Protein AF-A0A9E5N9S9-F1 (afdb_monomer)

Structure (mmCIF, N/CA/C/O backbone):
data_AF-A0A9E5N9S9-F1
#
_entry.id   AF-A0A9E5N9S9-F1
#
loop_
_atom_site.group_PDB
_atom_site.id
_atom_site.type_symbol
_atom_site.label_atom_id
_a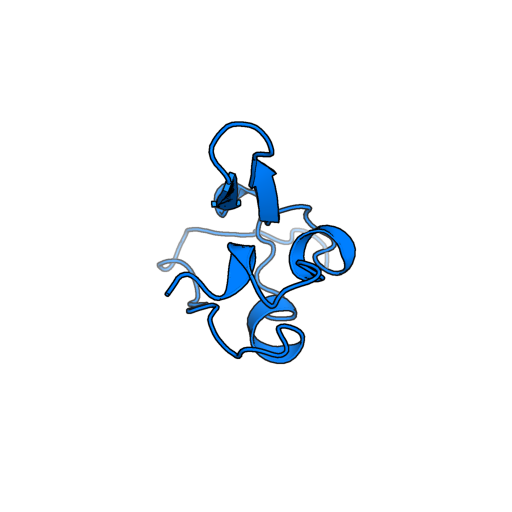tom_site.label_alt_id
_atom_site.label_comp_id
_atom_site.label_asym_id
_atom_site.label_entity_id
_atom_site.label_seq_id
_atom_site.pdbx_PDB_ins_code
_atom_site.Cartn_x
_atom_site.Cartn_y
_atom_site.Cartn_z
_atom_site.occupancy
_atom_site.B_iso_or_equiv
_atom_site.auth_seq_id
_atom_site.auth_comp_id
_atom_site.auth_asym_id
_atom_site.auth_atom_id
_atom_site.pdbx_PDB_model_num
ATOM 1 N N . MET A 1 1 ? 18.812 4.989 -5.976 1.00 56.53 1 MET A N 1
ATOM 2 C CA . MET A 1 1 ? 17.871 5.527 -6.975 1.00 56.53 1 MET A CA 1
ATOM 3 C C . MET A 1 1 ? 16.466 5.102 -6.554 1.00 56.53 1 MET A C 1
ATOM 5 O O . MET A 1 1 ? 16.255 3.910 -6.355 1.00 56.53 1 MET A O 1
ATOM 9 N N . ALA A 1 2 ? 15.571 6.046 -6.244 1.00 81.12 2 ALA A N 1
ATOM 10 C CA . ALA A 1 2 ? 14.288 5.749 -5.596 1.00 81.12 2 ALA A CA 1
ATOM 11 C C . ALA A 1 2 ? 13.218 5.421 -6.650 1.00 81.12 2 ALA A C 1
ATOM 13 O O . ALA A 1 2 ? 12.633 6.320 -7.249 1.00 81.12 2 ALA A O 1
ATOM 14 N N . THR A 1 3 ? 12.946 4.129 -6.873 1.00 89.62 3 THR A N 1
ATOM 15 C CA . THR A 1 3 ? 12.065 3.622 -7.949 1.00 89.62 3 THR A CA 1
ATOM 16 C C . THR A 1 3 ? 10.719 4.349 -8.046 1.00 89.62 3 THR A C 1
ATOM 18 O O . THR A 1 3 ? 10.253 4.637 -9.149 1.00 89.62 3 THR A O 1
ATOM 21 N N . CYS A 1 4 ? 10.107 4.686 -6.904 1.00 91.88 4 CYS A N 1
ATOM 22 C CA . CYS A 1 4 ? 8.803 5.350 -6.854 1.00 91.88 4 CYS A CA 1
ATOM 23 C C . CYS A 1 4 ? 8.806 6.812 -7.337 1.00 91.88 4 CYS A C 1
ATOM 25 O O . CYS A 1 4 ? 7.741 7.325 -7.662 1.00 91.88 4 CYS A O 1
ATOM 27 N N . VAL A 1 5 ? 9.972 7.462 -7.390 1.00 91.50 5 VAL A N 1
ATOM 28 C CA . VAL A 1 5 ? 10.123 8.863 -7.814 1.00 91.50 5 VAL A CA 1
ATOM 29 C C . VAL A 1 5 ? 10.304 8.962 -9.328 1.00 91.50 5 VAL A C 1
ATOM 31 O O . VAL A 1 5 ? 9.737 9.839 -9.966 1.00 91.50 5 VAL A O 1
ATOM 34 N N . GLU A 1 6 ? 11.084 8.056 -9.912 1.00 87.56 6 GLU A N 1
ATOM 35 C CA . GLU A 1 6 ? 11.619 8.251 -11.267 1.00 87.56 6 GLU A CA 1
ATOM 36 C C . GLU A 1 6 ? 10.956 7.380 -12.333 1.00 87.56 6 GLU A C 1
ATOM 38 O O . GLU A 1 6 ? 10.921 7.757 -13.499 1.00 87.56 6 GLU A O 1
ATOM 43 N N . LYS A 1 7 ? 10.475 6.189 -11.957 1.00 86.12 7 LYS A N 1
ATOM 44 C CA . LYS A 1 7 ? 10.018 5.168 -12.917 1.00 86.12 7 LYS A CA 1
ATOM 45 C C . LYS A 1 7 ? 8.573 4.731 -12.697 1.00 86.12 7 LYS A C 1
ATOM 47 O O . LYS A 1 7 ? 8.056 3.927 -13.461 1.00 86.12 7 LYS A O 1
ATOM 52 N N . CYS A 1 8 ? 7.928 5.213 -11.638 1.00 86.94 8 CYS A N 1
ATOM 53 C CA . CYS A 1 8 ? 6.679 4.657 -11.137 1.00 86.94 8 CYS A CA 1
ATOM 54 C C . CYS A 1 8 ? 5.511 5.639 -11.271 1.00 86.94 8 CYS A C 1
ATOM 56 O O . CYS A 1 8 ? 5.505 6.719 -10.676 1.00 86.94 8 CYS A O 1
ATOM 58 N N . GLU A 1 9 ? 4.444 5.210 -11.943 1.00 92.75 9 GLU A N 1
ATOM 59 C CA . GLU A 1 9 ? 3.144 5.903 -11.919 1.00 92.75 9 GLU A CA 1
ATOM 60 C C . GLU A 1 9 ? 2.384 5.717 -10.595 1.00 92.75 9 GLU A C 1
ATOM 62 O O . GLU A 1 9 ? 1.280 6.227 -10.427 1.00 92.75 9 GLU A O 1
ATOM 67 N N . ARG A 1 10 ? 2.984 4.995 -9.638 1.00 94.25 10 ARG A N 1
ATOM 68 C CA . ARG A 1 10 ? 2.461 4.747 -8.287 1.00 94.25 10 ARG A CA 1
ATOM 69 C C . ARG A 1 10 ? 1.043 4.145 -8.317 1.00 94.25 10 AR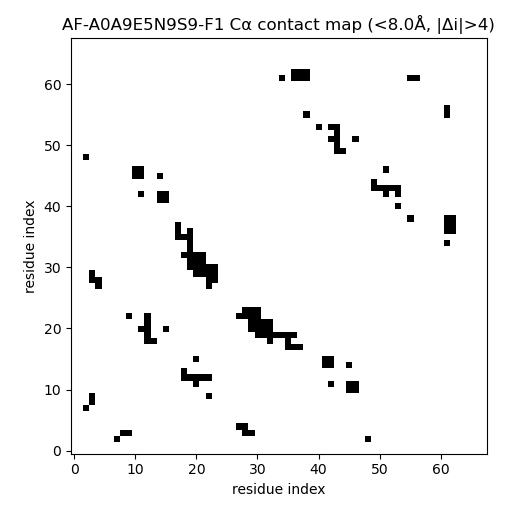G A C 1
ATOM 71 O O . ARG A 1 10 ? 0.149 4.649 -7.634 1.00 94.25 10 ARG A O 1
ATOM 78 N N . PRO A 1 11 ? 0.815 3.036 -9.055 1.00 95.62 11 PRO A N 1
ATOM 79 C CA . PRO A 1 11 ? -0.517 2.443 -9.213 1.00 95.62 11 PRO A CA 1
ATOM 80 C C . PRO A 1 11 ? -1.129 1.971 -7.886 1.00 95.62 11 PRO A C 1
ATOM 82 O O . PRO A 1 11 ? -2.349 1.901 -7.762 1.00 95.62 11 PRO A O 1
ATOM 85 N N . CYS A 1 12 ? -0.300 1.719 -6.867 1.00 96.19 12 CYS A N 1
ATOM 86 C CA . CYS A 1 12 ? -0.738 1.395 -5.509 1.00 96.19 12 CYS A CA 1
ATOM 87 C C . CYS A 1 12 ? -1.615 2.473 -4.862 1.00 96.19 12 CYS A C 1
ATOM 89 O O . CYS A 1 12 ? -2.443 2.130 -4.023 1.00 96.19 12 CYS A O 1
ATOM 91 N N . THR A 1 13 ? -1.497 3.733 -5.293 1.00 96.62 13 THR A N 1
ATOM 92 C CA . THR A 1 13 ? -2.373 4.833 -4.853 1.00 96.62 13 THR A CA 1
ATOM 93 C C . THR A 1 13 ? -3.794 4.736 -5.416 1.00 96.62 13 THR A C 1
ATOM 95 O O . THR A 1 13 ? -4.692 5.411 -4.927 1.00 96.62 13 THR A O 1
ATOM 98 N N . ARG A 1 14 ? -4.006 3.901 -6.444 1.00 95.94 14 ARG A N 1
ATOM 99 C CA . ARG A 1 14 ? -5.292 3.735 -7.137 1.00 95.94 14 ARG A CA 1
ATOM 100 C C . ARG A 1 14 ? -5.914 2.366 -6.897 1.00 95.94 14 ARG A C 1
ATOM 102 O O . ARG A 1 14 ? -7.099 2.287 -6.610 1.00 95.94 14 ARG A O 1
ATOM 109 N N . PHE A 1 15 ? -5.138 1.285 -7.029 1.00 95.75 15 PHE A N 1
ATOM 110 C CA . PHE A 1 15 ? -5.702 -0.067 -6.927 1.00 95.75 15 PHE A CA 1
ATOM 111 C C . PHE A 1 15 ? -5.955 -0.504 -5.484 1.00 95.75 15 PHE A C 1
ATOM 113 O O . PHE A 1 15 ? -6.704 -1.452 -5.279 1.00 95.75 15 PHE A O 1
ATOM 120 N N . CYS A 1 16 ? -5.278 0.087 -4.489 1.00 97.62 16 CYS A N 1
ATOM 121 C CA . CYS A 1 16 ? -5.456 -0.319 -3.099 1.00 97.62 16 CYS A CA 1
ATOM 122 C C . CYS A 1 16 ? -6.827 0.169 -2.628 1.00 97.62 16 CYS A C 1
ATOM 124 O O . CYS A 1 16 ? -6.995 1.374 -2.443 1.00 97.62 16 CYS A O 1
ATOM 126 N N . PRO A 1 17 ? -7.802 -0.720 -2.388 1.00 95.75 17 PRO A N 1
ATOM 127 C CA . PRO A 1 17 ? -9.165 -0.265 -2.140 1.00 95.75 17 PRO A CA 1
ATOM 128 C C . PRO A 1 17 ? -9.347 0.253 -0.704 1.00 95.75 17 PRO A C 1
ATOM 130 O O . PRO A 1 17 ? -10.364 0.861 -0.403 1.00 95.75 17 PRO A O 1
ATOM 133 N N . ALA A 1 18 ? -8.346 0.067 0.165 1.00 97.00 18 ALA A N 1
ATOM 134 C CA . ALA A 1 18 ? -8.277 0.706 1.478 1.00 97.00 18 ALA A CA 1
ATOM 135 C C . ALA A 1 18 ? -7.638 2.098 1.459 1.00 97.00 18 ALA A C 1
ATOM 137 O O . ALA A 1 18 ? -7.681 2.783 2.469 1.00 97.00 18 ALA A O 1
ATOM 138 N N . GLY A 1 19 ? -7.003 2.512 0.357 1.00 96.56 19 GLY A N 1
ATOM 139 C CA . GLY A 1 19 ? -6.309 3.802 0.311 1.00 96.56 19 GLY A CA 1
ATOM 140 C C . GLY A 1 19 ? -5.012 3.875 1.132 1.00 96.56 19 GLY A C 1
ATOM 141 O O . GLY A 1 19 ? -4.530 4.975 1.393 1.00 96.56 19 GLY A O 1
ATOM 142 N N . VAL A 1 20 ? -4.409 2.723 1.465 1.00 98.12 20 VAL A N 1
ATOM 143 C CA . VAL A 1 20 ? -3.185 2.611 2.288 1.00 98.12 20 VAL A CA 1
ATOM 144 C C . VAL A 1 20 ? -2.021 3.454 1.751 1.00 98.12 20 VAL A C 1
ATOM 146 O O . VAL A 1 20 ? -1.247 4.001 2.532 1.00 98.12 20 VAL A O 1
ATOM 149 N N . TYR A 1 21 ? -1.856 3.543 0.428 1.00 97.38 21 TYR A N 1
ATOM 150 C CA . TYR A 1 21 ? -0.717 4.220 -0.199 1.00 97.38 21 TYR A CA 1
ATOM 151 C C . TYR A 1 21 ? -1.120 5.601 -0.705 1.00 97.38 21 TYR A C 1
ATOM 153 O O . TYR A 1 21 ? -1.971 5.715 -1.587 1.00 97.38 21 TYR A O 1
ATOM 161 N N . LYS A 1 22 ? -0.457 6.647 -0.210 1.00 97.06 22 LYS A N 1
ATOM 162 C CA . LYS A 1 22 ? -0.663 8.033 -0.654 1.00 97.06 22 LYS A CA 1
ATOM 163 C C . LYS A 1 22 ? 0.658 8.626 -1.110 1.00 97.06 22 LYS A C 1
ATOM 165 O O . LYS A 1 22 ? 1.700 8.349 -0.527 1.00 97.06 22 LYS A O 1
ATOM 170 N N . TRP A 1 23 ? 0.629 9.421 -2.170 1.00 96.19 23 TRP A N 1
ATOM 171 C CA . TRP A 1 23 ? 1.819 10.115 -2.646 1.00 96.19 23 TRP A CA 1
ATOM 172 C C . TRP A 1 23 ? 1.912 11.500 -2.008 1.00 96.19 23 TRP A C 1
ATOM 174 O O . TRP A 1 23 ? 0.989 12.302 -2.139 1.00 96.19 23 TRP A O 1
ATOM 184 N N . ASP A 1 24 ? 3.024 11.771 -1.331 1.00 96.44 24 ASP A N 1
ATOM 185 C CA . ASP A 1 24 ? 3.366 13.099 -0.835 1.00 96.44 24 ASP A CA 1
ATOM 186 C C . ASP A 1 24 ? 4.110 13.863 -1.938 1.00 96.44 24 ASP A C 1
ATOM 188 O O . ASP A 1 24 ? 5.285 13.608 -2.215 1.00 96.44 24 ASP A O 1
ATOM 192 N N . GLU A 1 25 ? 3.417 14.796 -2.595 1.00 93.75 25 GLU A N 1
ATOM 193 C CA . GLU A 1 25 ? 4.009 15.596 -3.671 1.00 93.75 25 GLU A CA 1
ATOM 194 C C . GLU A 1 25 ? 5.127 16.527 -3.196 1.00 93.75 25 GLU A C 1
ATOM 196 O O . GLU A 1 25 ? 6.029 16.819 -3.985 1.00 93.75 25 GLU A O 1
ATOM 201 N N . ALA A 1 26 ? 5.087 16.990 -1.943 1.00 95.75 26 ALA A N 1
ATOM 202 C CA . ALA A 1 26 ? 6.060 17.939 -1.414 1.00 95.75 26 ALA A CA 1
ATOM 203 C C . ALA A 1 26 ? 7.378 17.236 -1.082 1.00 95.75 26 ALA A C 1
ATOM 205 O O . ALA A 1 26 ? 8.450 17.696 -1.466 1.00 95.75 26 ALA A O 1
ATOM 206 N N . ASN A 1 27 ? 7.286 16.084 -0.419 1.00 95.00 27 ASN A N 1
ATOM 207 C CA . ASN A 1 27 ? 8.451 15.341 0.053 1.00 95.00 27 ASN A CA 1
ATOM 208 C C . ASN A 1 27 ? 8.867 14.187 -0.876 1.00 95.00 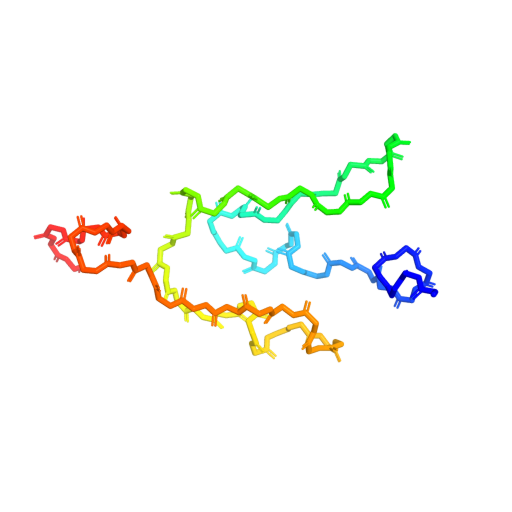27 ASN A C 1
ATOM 210 O O . ASN A 1 27 ? 9.871 13.521 -0.624 1.00 95.00 27 ASN A O 1
ATOM 214 N N . LYS A 1 28 ? 8.112 13.947 -1.956 1.00 93.69 28 LYS A N 1
ATOM 215 C CA . LYS A 1 28 ? 8.396 12.956 -3.008 1.00 93.69 28 LYS A CA 1
ATOM 216 C C . LYS A 1 28 ? 8.575 11.527 -2.481 1.00 93.69 28 LYS A C 1
ATOM 218 O O . LYS A 1 28 ? 9.470 10.802 -2.918 1.00 93.69 28 LYS A O 1
ATOM 223 N N . TYR A 1 29 ? 7.695 11.089 -1.581 1.00 93.69 29 TYR A N 1
ATOM 224 C CA . TYR A 1 29 ? 7.661 9.704 -1.102 1.00 93.69 29 TYR A CA 1
ATOM 225 C C . TYR A 1 29 ? 6.229 9.171 -0.957 1.00 93.69 29 TYR A C 1
ATOM 227 O O . TYR A 1 29 ? 5.248 9.911 -1.019 1.00 93.69 29 TYR A O 1
ATOM 235 N N . ILE A 1 30 ? 6.109 7.849 -0.803 1.00 95.31 30 ILE A N 1
ATOM 236 C CA . ILE A 1 30 ? 4.829 7.186 -0.533 1.00 95.31 30 ILE A CA 1
ATOM 237 C C . ILE A 1 30 ? 4.610 7.110 0.978 1.00 95.31 30 ILE A C 1
ATOM 239 O O . ILE A 1 30 ? 5.368 6.443 1.679 1.00 95.31 30 ILE A O 1
ATOM 243 N N . ILE A 1 31 ? 3.552 7.751 1.459 1.00 97.00 31 ILE A N 1
ATOM 244 C CA . ILE A 1 31 ? 3.010 7.555 2.803 1.00 97.00 31 ILE A CA 1
ATOM 245 C C . ILE A 1 31 ? 2.265 6.215 2.820 1.00 97.00 31 ILE A C 1
ATOM 247 O O . ILE A 1 31 ? 1.495 5.917 1.901 1.00 97.00 31 ILE A O 1
ATOM 251 N N . VAL A 1 32 ? 2.497 5.407 3.858 1.00 97.12 32 VAL A N 1
ATOM 252 C CA . VAL A 1 32 ? 1.903 4.072 4.022 1.00 97.12 32 VAL A CA 1
ATOM 253 C C . VAL A 1 32 ? 1.071 4.030 5.305 1.00 97.12 32 VAL A C 1
ATOM 255 O O . VAL A 1 32 ? 1.600 3.826 6.395 1.00 97.12 32 VAL A O 1
ATOM 258 N N . ASN A 1 33 ? -0.244 4.182 5.167 1.00 97.12 33 ASN A N 1
ATOM 259 C CA . ASN A 1 33 ? -1.219 4.094 6.254 1.00 97.12 33 ASN A CA 1
ATOM 260 C C . ASN A 1 33 ? -1.613 2.629 6.503 1.00 97.12 33 ASN A C 1
ATOM 262 O O . ASN A 1 33 ? -2.720 2.205 6.183 1.00 97.12 33 ASN A O 1
ATOM 266 N N . TYR A 1 34 ? -0.691 1.819 7.027 1.00 95.69 34 TYR A N 1
ATOM 267 C CA . TYR A 1 34 ? -0.905 0.372 7.189 1.00 95.69 34 TYR A CA 1
ATOM 268 C C . TYR A 1 34 ? -2.077 0.010 8.121 1.00 95.69 34 TYR A C 1
ATOM 270 O O . TYR A 1 34 ? -2.627 -1.077 7.989 1.00 95.69 34 TYR A O 1
ATOM 278 N N . GLU A 1 35 ? -2.480 0.917 9.012 1.00 95.06 35 GLU A N 1
ATOM 279 C CA . GLU A 1 35 ? -3.663 0.802 9.883 1.00 95.06 35 GLU A CA 1
ATOM 280 C C . GLU A 1 35 ? -4.965 0.597 9.078 1.00 95.06 35 GLU A C 1
ATOM 282 O O . GLU A 1 35 ? -5.901 -0.040 9.549 1.00 95.06 35 GLU A O 1
ATOM 287 N N . GLU A 1 36 ? -5.027 1.109 7.841 1.00 94.94 36 GLU A N 1
ATOM 288 C CA . GLU A 1 36 ? -6.191 0.993 6.947 1.00 94.94 36 GLU A CA 1
ATOM 289 C C . GLU A 1 36 ? -6.205 -0.348 6.173 1.00 94.94 36 GLU A C 1
ATOM 291 O O . GLU A 1 36 ? -7.152 -0.660 5.452 1.00 94.94 36 GLU A O 1
ATOM 296 N N . CYS A 1 37 ? -5.151 -1.164 6.280 1.00 97.31 37 CYS A N 1
ATOM 297 C CA . CYS A 1 37 ? -4.993 -2.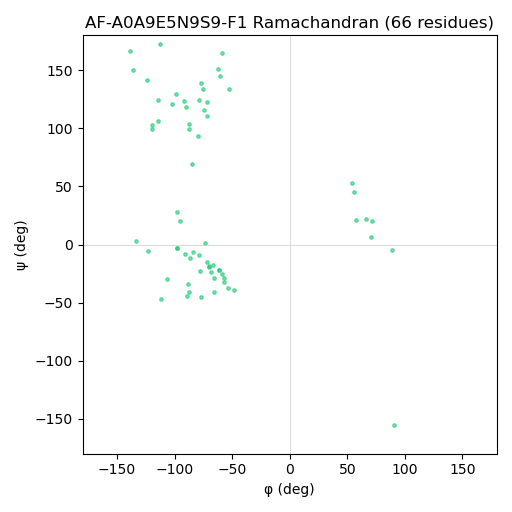393 5.506 1.00 97.31 37 CYS A CA 1
ATOM 298 C C . CYS A 1 37 ? -5.951 -3.504 5.973 1.00 97.31 37 CYS A C 1
ATOM 300 O O . CYS A 1 37 ? -5.853 -3.986 7.094 1.00 97.31 37 CYS A O 1
ATOM 302 N N . PHE A 1 38 ? -6.784 -4.018 5.063 1.00 95.50 38 PHE A N 1
ATOM 303 C CA . PHE A 1 38 ? -7.645 -5.197 5.288 1.00 95.50 38 PHE A CA 1
ATOM 304 C C . PHE A 1 38 ? -7.029 -6.517 4.793 1.00 95.50 38 PHE A C 1
ATOM 306 O O . PHE A 1 38 ? -7.723 -7.494 4.538 1.00 95.50 38 PHE A O 1
ATOM 313 N N . GLU A 1 39 ? -5.710 -6.537 4.624 1.00 97.12 39 GLU A N 1
ATOM 314 C CA . GLU A 1 39 ? -4.918 -7.760 4.447 1.00 97.12 39 GLU A CA 1
ATOM 315 C C . GLU A 1 39 ? -5.161 -8.571 3.158 1.00 97.12 39 GLU A C 1
ATOM 317 O O . GLU A 1 39 ? -4.793 -9.739 3.068 1.00 97.12 39 GLU A O 1
ATOM 322 N N . CYS A 1 40 ? -5.698 -7.953 2.102 1.00 96.50 40 CYS A N 1
ATOM 323 C CA . CYS A 1 40 ? -5.947 -8.647 0.827 1.00 96.50 40 CYS A CA 1
ATOM 324 C C . CYS A 1 40 ? -4.707 -9.042 0.017 1.00 96.50 40 CYS A C 1
ATOM 326 O O . CYS A 1 40 ? -4.811 -9.839 -0.912 1.00 96.50 40 CYS A O 1
ATOM 328 N N . GLY A 1 41 ? -3.551 -8.427 0.274 1.00 96.06 41 GLY A N 1
ATOM 329 C CA . GLY A 1 41 ? -2.324 -8.694 -0.477 1.00 96.06 41 GLY A CA 1
ATOM 330 C C . GLY A 1 41 ? -2.299 -8.183 -1.927 1.00 96.06 41 GLY A C 1
ATOM 331 O O . GLY A 1 41 ? -1.322 -8.430 -2.631 1.00 96.06 41 GLY A O 1
ATOM 332 N N . SER A 1 42 ? -3.291 -7.424 -2.407 1.00 96.56 42 SER A N 1
ATOM 333 C CA . SER A 1 42 ? -3.283 -6.914 -3.793 1.00 96.56 42 SER A CA 1
ATOM 334 C C . SER A 1 42 ? -2.039 -6.080 -4.116 1.00 96.56 42 SER A C 1
ATOM 336 O O . SER A 1 42 ? -1.549 -6.115 -5.244 1.00 96.56 42 SER A O 1
ATOM 338 N N . CYS A 1 43 ? -1.488 -5.368 -3.129 1.00 97.06 43 CYS A N 1
ATOM 339 C CA . CYS A 1 43 ? -0.312 -4.519 -3.295 1.00 97.06 43 CYS 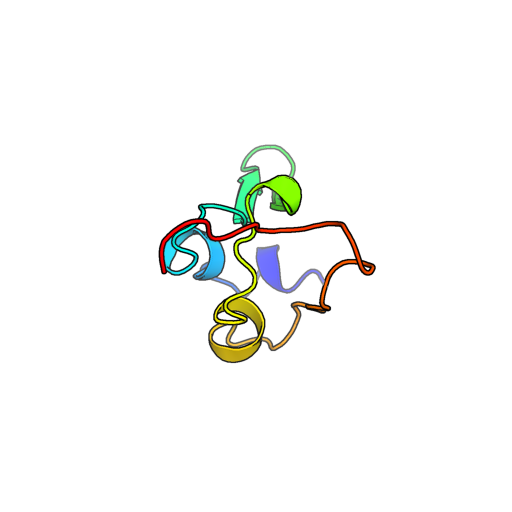A CA 1
ATOM 340 C C . CYS A 1 43 ? 0.972 -5.275 -3.635 1.00 97.06 43 CYS A C 1
ATOM 342 O O . CYS A 1 43 ? 1.698 -4.837 -4.527 1.00 97.06 43 CYS A O 1
ATOM 344 N N . ARG A 1 44 ? 1.219 -6.432 -3.008 1.00 94.94 44 ARG A N 1
ATOM 345 C CA . ARG A 1 44 ? 2.385 -7.272 -3.332 1.00 94.94 44 ARG A CA 1
ATOM 346 C C . ARG A 1 44 ? 2.302 -7.905 -4.721 1.00 94.94 44 ARG A C 1
ATOM 348 O O . ARG A 1 44 ? 3.333 -8.247 -5.280 1.00 94.94 44 ARG A O 1
ATOM 355 N N . ILE A 1 45 ? 1.096 -8.068 -5.270 1.00 95.25 45 ILE A N 1
ATOM 356 C CA . ILE A 1 45 ? 0.882 -8.651 -6.604 1.00 95.25 45 ILE A CA 1
ATOM 357 C C . ILE A 1 45 ? 0.911 -7.566 -7.683 1.00 95.25 45 ILE A C 1
ATOM 359 O O . ILE A 1 45 ? 1.530 -7.736 -8.726 1.00 95.25 45 ILE A O 1
ATOM 363 N N . SER A 1 46 ? 0.239 -6.443 -7.432 1.00 94.94 46 SER A N 1
ATOM 364 C CA . SER A 1 46 ? -0.057 -5.441 -8.463 1.00 94.94 46 SER A CA 1
ATOM 365 C C . SER A 1 46 ? 1.016 -4.361 -8.588 1.00 94.94 46 SER A C 1
ATOM 367 O O . SER A 1 46 ? 0.945 -3.535 -9.496 1.00 94.94 46 SER A O 1
ATOM 369 N N . CYS A 1 47 ? 2.002 -4.313 -7.685 1.00 95.62 47 CYS A N 1
ATOM 370 C CA . CYS A 1 47 ? 3.119 -3.390 -7.840 1.00 95.62 47 CYS A CA 1
ATOM 371 C C . CYS A 1 47 ? 4.077 -3.898 -8.933 1.00 95.62 47 CYS A C 1
ATOM 373 O O . CYS A 1 47 ? 4.734 -4.918 -8.720 1.00 95.62 47 CYS A O 1
ATOM 375 N N . PRO A 1 48 ? 4.248 -3.177 -10.058 1.00 94.44 48 PRO A N 1
ATOM 376 C CA . PRO A 1 48 ? 5.067 -3.649 -11.179 1.00 94.44 48 PRO A CA 1
ATOM 377 C C . PRO A 1 48 ? 6.561 -3.749 -10.843 1.00 94.44 48 PRO A C 1
ATOM 379 O O . PRO A 1 48 ? 7.310 -4.425 -11.539 1.00 94.44 48 PRO A O 1
ATOM 382 N N . PHE A 1 49 ? 6.999 -3.087 -9.771 1.00 94.56 49 PHE A N 1
ATOM 383 C CA . PHE A 1 49 ? 8.389 -3.105 -9.316 1.00 94.56 49 PHE A CA 1
ATOM 384 C C . PHE A 1 49 ? 8.646 -4.105 -8.188 1.00 94.56 49 PHE A C 1
ATOM 386 O O . PHE A 1 49 ? 9.782 -4.205 -7.733 1.00 94.56 49 PHE A O 1
ATOM 393 N N . GLY A 1 50 ? 7.611 -4.798 -7.693 1.00 93.31 50 GLY A N 1
ATOM 394 C CA . GLY A 1 50 ? 7.747 -5.780 -6.612 1.00 93.31 50 GLY A CA 1
ATOM 395 C C . GLY A 1 50 ? 8.361 -5.226 -5.319 1.00 93.31 50 GLY A C 1
ATOM 396 O O . GLY A 1 50 ? 8.886 -5.984 -4.514 1.00 93.31 50 GLY A O 1
ATOM 397 N N . ASN A 1 51 ? 8.328 -3.908 -5.109 1.00 93.00 51 ASN A N 1
ATOM 398 C CA . ASN A 1 51 ? 9.038 -3.222 -4.026 1.00 93.00 51 ASN A CA 1
ATOM 399 C C . ASN A 1 51 ? 8.151 -2.930 -2.800 1.00 93.00 51 ASN A C 1
ATOM 401 O O . ASN A 1 51 ? 8.382 -1.954 -2.088 1.00 93.00 51 ASN A O 1
ATOM 405 N N . ILE A 1 52 ? 7.128 -3.757 -2.569 1.00 95.19 52 ILE A N 1
ATOM 406 C CA . ILE A 1 52 ? 6.249 -3.690 -1.397 1.00 95.19 52 ILE A CA 1
ATOM 407 C C . ILE A 1 52 ? 6.466 -4.961 -0.570 1.00 95.19 52 ILE A C 1
ATOM 409 O O . ILE A 1 52 ? 5.995 -6.032 -0.952 1.00 95.19 52 ILE A O 1
ATOM 413 N N . ASP A 1 53 ? 7.158 -4.839 0.567 1.00 95.56 53 ASP A N 1
ATOM 414 C CA . ASP A 1 53 ? 7.275 -5.923 1.553 1.00 95.56 53 ASP A CA 1
ATOM 415 C C . ASP A 1 53 ? 6.004 -5.966 2.408 1.00 95.56 53 ASP A C 1
ATOM 417 O O . ASP A 1 53 ? 5.850 -5.223 3.377 1.00 95.56 53 ASP A O 1
ATOM 421 N N . TRP A 1 54 ? 5.050 -6.794 1.989 1.00 96.69 54 TRP A N 1
ATOM 422 C CA . TRP A 1 54 ? 3.783 -6.981 2.685 1.00 96.69 54 TRP A CA 1
ATOM 423 C C . TRP A 1 54 ? 3.825 -8.247 3.544 1.00 96.69 54 TRP A C 1
ATOM 425 O O . TRP A 1 54 ? 4.155 -9.331 3.054 1.00 96.69 54 TRP A O 1
ATOM 435 N N . LYS A 1 55 ? 3.446 -8.112 4.817 1.00 97.12 55 LYS A N 1
ATOM 436 C CA . LYS A 1 55 ? 3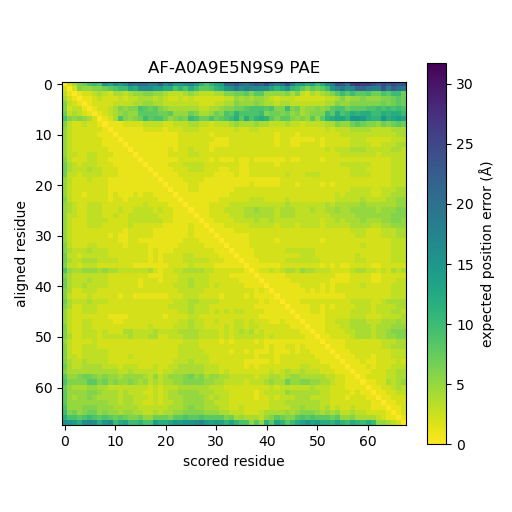.365 -9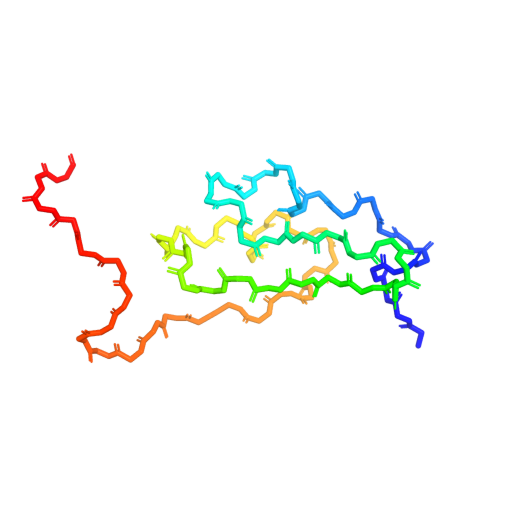.196 5.801 1.00 97.12 55 LYS A CA 1
ATOM 437 C C . LYS A 1 55 ? 2.068 -9.070 6.588 1.00 97.12 55 LYS A C 1
ATOM 439 O O . LYS A 1 55 ? 1.584 -7.960 6.805 1.00 97.12 55 LYS A O 1
ATOM 444 N N . TYR A 1 56 ? 1.545 -10.206 7.041 1.00 96.88 56 TYR A N 1
ATOM 445 C CA . TYR A 1 56 ? 0.429 -10.211 7.979 1.00 96.88 56 TYR A CA 1
ATOM 446 C C . TYR A 1 56 ? 0.809 -9.488 9.282 1.00 96.88 56 TYR A C 1
ATOM 448 O O . TYR A 1 56 ? 1.963 -9.596 9.723 1.00 96.88 56 TYR A O 1
ATOM 456 N N . PRO A 1 57 ? -0.139 -8.776 9.917 1.00 96.12 57 PRO A N 1
ATOM 457 C CA . PRO A 1 57 ? 0.041 -8.265 11.267 1.00 96.12 57 PRO A CA 1
ATOM 458 C C . PRO A 1 57 ? 0.319 -9.394 12.266 1.00 96.12 57 PRO A C 1
ATOM 460 O O . PRO A 1 57 ? 0.094 -10.578 12.007 1.00 96.12 57 PRO A O 1
ATOM 463 N N . ARG A 1 58 ? 0.798 -9.023 13.455 1.00 95.81 58 ARG A N 1
ATOM 464 C CA . ARG A 1 58 ? 0.894 -9.978 14.567 1.00 95.81 58 ARG A CA 1
ATOM 465 C C . ARG A 1 58 ? -0.505 -10.483 14.938 1.00 95.81 58 ARG A C 1
ATOM 467 O O . ARG A 1 58 ? -1.479 -9.748 14.812 1.00 95.81 58 ARG A O 1
ATOM 474 N N . GLY A 1 59 ? -0.589 -11.707 15.459 1.00 95.25 59 GLY A N 1
ATOM 475 C CA . GLY A 1 59 ? -1.858 -12.272 15.927 1.00 95.25 59 GLY A CA 1
ATOM 476 C C . GLY A 1 59 ? -2.570 -11.344 16.919 1.00 95.25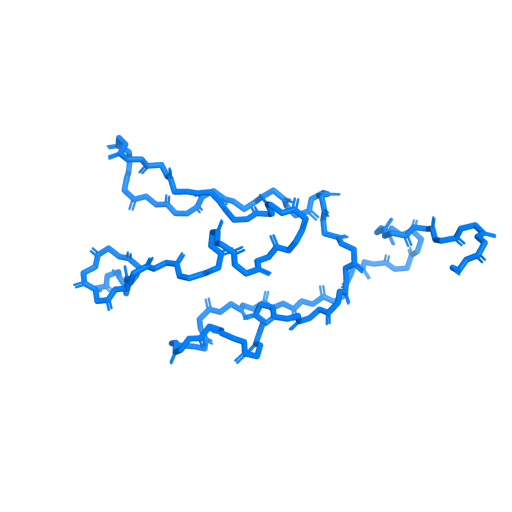 59 GLY A C 1
ATOM 477 O O . GLY A 1 59 ? -1.937 -10.807 17.828 1.00 95.25 59 GLY A O 1
ATOM 478 N N . GLY A 1 60 ? -3.873 -11.140 16.715 1.00 93.94 60 GLY A N 1
ATOM 479 C CA . GLY A 1 60 ? -4.700 -10.213 17.498 1.00 93.94 60 GLY A CA 1
ATOM 480 C C . GLY A 1 60 ? -4.752 -8.773 16.966 1.00 93.94 60 GLY A C 1
ATOM 481 O O . GLY A 1 60 ? -5.512 -7.973 17.504 1.00 93.94 60 GLY A O 1
ATOM 482 N N . PHE A 1 61 ? -3.996 -8.446 15.915 1.00 94.75 61 PHE A N 1
ATOM 483 C CA . PHE A 1 61 ? -4.018 -7.148 15.232 1.00 94.75 61 PHE A CA 1
ATOM 484 C C . PHE A 1 61 ? -4.584 -7.280 13.817 1.00 94.75 61 PHE A C 1
ATOM 486 O O . PHE A 1 61 ? -4.781 -8.391 13.330 1.00 94.75 61 PHE A O 1
ATOM 493 N N . GLY A 1 62 ? -4.785 -6.137 13.158 1.00 94.44 62 GLY A N 1
ATOM 494 C CA . GLY A 1 62 ? -5.240 -6.084 11.775 1.00 94.44 62 GLY A CA 1
ATOM 495 C C . GLY A 1 62 ? -6.755 -6.029 11.645 1.00 94.44 62 GLY A C 1
ATOM 496 O O . GLY A 1 62 ? -7.457 -5.557 12.545 1.00 94.44 62 GLY A O 1
ATOM 497 N N . VAL A 1 63 ? -7.262 -6.480 10.502 1.00 94.50 63 VAL A N 1
ATOM 498 C CA . VAL A 1 63 ? -8.694 -6.403 10.203 1.00 94.50 63 VAL A CA 1
ATOM 499 C C . VAL A 1 63 ? -9.480 -7.481 10.947 1.00 94.50 63 VAL A C 1
ATOM 501 O O . VAL A 1 63 ? -9.081 -8.639 11.030 1.00 94.50 63 VAL A O 1
ATOM 504 N N . GLN A 1 64 ? -10.647 -7.104 11.472 1.00 94.25 64 GLN A N 1
ATOM 505 C CA . GLN A 1 64 ? -11.590 -8.026 12.102 1.00 94.25 64 GLN A CA 1
ATOM 506 C C . GLN A 1 64 ? -12.924 -7.992 11.358 1.00 94.25 64 GLN A C 1
ATOM 508 O O . GLN A 1 64 ? -13.729 -7.074 11.531 1.00 94.25 64 GLN A O 1
ATOM 513 N N . PHE A 1 65 ? -13.176 -9.007 10.535 1.00 92.44 65 PHE A N 1
ATOM 514 C CA . PHE A 1 65 ? -14.461 -9.174 9.861 1.00 92.44 65 PHE A CA 1
ATOM 515 C C . PHE A 1 65 ? -15.492 -9.757 10.829 1.00 92.44 65 PHE A C 1
ATOM 517 O O . PHE A 1 65 ? -15.271 -10.812 11.418 1.00 92.44 65 PHE A O 1
ATOM 524 N N . ARG A 1 66 ? -16.631 -9.075 10.997 1.00 93.50 66 ARG A N 1
ATOM 525 C CA . ARG A 1 66 ? -17.721 -9.547 11.873 1.00 93.50 66 ARG A CA 1
ATOM 526 C C . ARG A 1 66 ? -18.717 -10.457 11.159 1.00 93.50 66 ARG A C 1
ATOM 528 O O . ARG A 1 66 ? -19.252 -11.360 11.790 1.00 93.50 66 ARG A O 1
ATOM 535 N N . TYR A 1 67 ? -18.964 -10.209 9.873 1.00 94.12 67 TYR A N 1
ATOM 536 C CA . TYR A 1 67 ? -20.033 -10.873 9.118 1.00 94.12 67 TYR A CA 1
ATOM 537 C C . TYR A 1 67 ? -19.614 -11.408 7.744 1.00 94.12 67 TYR A C 1
ATOM 539 O O . TYR A 1 67 ? -20.470 -11.953 7.059 1.00 94.12 67 TYR A O 1
ATOM 547 N N . GLY A 1 68 ? -18.332 -11.293 7.375 1.00 80.38 68 GLY A N 1
ATOM 548 C CA . GLY A 1 68 ? -17.841 -11.677 6.046 1.00 80.38 68 GLY A CA 1
ATOM 549 C C . GLY A 1 68 ? -18.463 -10.829 4.952 1.00 80.38 68 GLY A C 1
ATOM 550 O O . GLY A 1 68 ? -19.3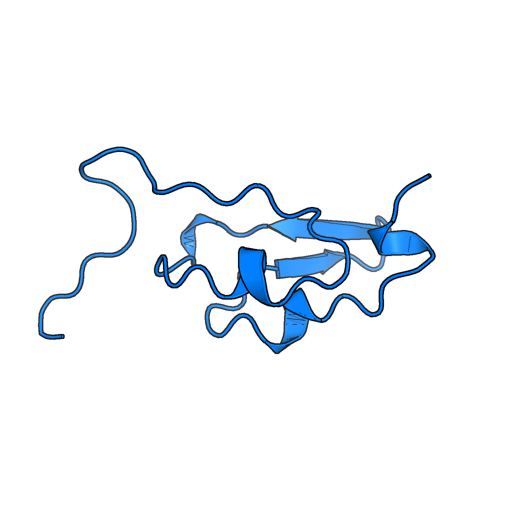32 -11.360 4.234 1.00 80.38 68 GLY A O 1
#

Foldseek 3Di:
DDCQQPPDPPCVCPPQPLNQWDADPVVGDTHGNCLSDQQPCVCCVVGPVSPDPDDDDDPPDHDDDDDD

Nearest PDB structures (foldseek):
  7koe-assembly1_H  TM=9.448E-01  e=4.680E-08  Thermotoga maritima MSB8
  6x1o-assembly1_D  TM=8.379E-01  e=1.133E-03  Pyrococcus furiosus COM1
  8bee-assembly1_I  TM=6.657E-01  e=9.483E-02  Arabidopsis thaliana
  6cfw-assembly1_N  TM=6.597E-01  e=3.276E-01  Pyrococcus furiosus COM1

Solvent-accessible surface area (backbone atoms only — not comparable to full-atom values): 4654 Å² total; per-residue (Å²): 134,64,59,70,71,79,78,43,91,54,61,53,52,67,70,39,89,61,54,30,35,41,78,39,81,89,80,65,46,76,48,73,45,64,88,51,43,72,79,78,58,58,60,54,70,69,38,93,78,63,82,50,94,78,76,83,64,61,92,96,55,72,66,80,81,89,80,122

Sequence (68 aa):
MATCVEKCERPCTRFCPAGVYKWDEANKYIIVNYEECFECGSCRISCPFGNIDWKYPRGGFGVQFRYG

Radius of gyration: 13.12 Å; Cα contacts (8 Å, |Δi|>4): 74; chains: 1; bounding box: 38×30×30 Å

pLDDT: mean 93.94, std 5.66, range [56.53, 98.12]

Secondary structure (DSSP, 8-state):
--HHHHT---THHHH-TT--EEEETTTTEEEE-GGG--S--HHHHH-TT------PPPTT-S---S--

Mean predicted aligned error: 3.26 Å